Protein AF-A0A7S3IQT5-F1 (afdb_monomer_lite)

InterPro domains:
  IPR001129 Membrane-associated, eicosanoid/glutathione metabolism (MAPEG) protein [PF01124] (23-121)
  IPR023352 Membrane associated eicosanoid/glutathione metabolism-like domain superfamily [G3DSA:1.20.120.550] (7-143)
  IPR023352 Membrane associated eicosanoid/glutathione metabolism-like domain superfamily [SSF161084] (20-123)

Secondary structure (DSSP, 8-state):
-HHHHHHHHHHHTTSSPPPTTSTT--SSSTTGGGS-HHHHHHHHHHHHHHHHHHHHHHHHHHHHHHHHHH-HHHHHHHHHHHHHHHHHHHHHHHHH-GGGHHHHHHHHHHHHHHHHHHHHHHHHHHHHTT--GGGGGT------

Radius of gyration: 23.69 Å; chains: 1; bounding box: 65×35×63 Å

Structure (mmCIF, N/CA/C/O backbone):
data_AF-A0A7S3IQT5-F1
#
_entry.id   AF-A0A7S3IQT5-F1
#
loop_
_atom_site.group_PDB
_atom_site.id
_atom_site.type_symbol
_atom_site.label_atom_id
_atom_site.label_alt_id
_atom_site.label_comp_id
_atom_site.label_asym_id
_atom_site.label_entity_id
_atom_site.label_seq_id
_atom_site.pdbx_PDB_ins_code
_atom_site.Cartn_x
_atom_site.Cartn_y
_atom_site.Cartn_z
_atom_site.occupancy
_atom_site.B_iso_or_equiv
_atom_site.auth_seq_id
_atom_site.auth_comp_id
_atom_site.auth_asym_id
_atom_site.auth_atom_id
_atom_site.pdbx_PDB_model_num
ATOM 1 N N . MET A 1 1 ? 11.272 -6.352 -29.893 1.00 56.75 1 MET A N 1
ATOM 2 C CA . MET A 1 1 ? 10.565 -7.621 -29.594 1.00 56.75 1 MET A CA 1
ATOM 3 C C . MET A 1 1 ? 10.824 -8.676 -30.663 1.00 56.75 1 MET A C 1
ATOM 5 O O . MET A 1 1 ? 10.939 -9.833 -30.291 1.00 56.75 1 MET A O 1
ATOM 9 N N . GLU A 1 2 ? 10.988 -8.307 -31.940 1.00 64.50 2 GLU A N 1
ATOM 10 C CA . GLU A 1 2 ? 11.302 -9.256 -33.029 1.00 64.50 2 GLU A CA 1
ATOM 11 C C . GLU A 1 2 ? 12.550 -10.115 -32.768 1.00 64.50 2 GLU A C 1
ATOM 13 O O . GLU A 1 2 ? 12.503 -11.324 -32.973 1.00 64.50 2 GLU A O 1
ATOM 18 N N . GLN A 1 3 ? 13.618 -9.534 -32.202 1.00 68.44 3 GLN A N 1
ATOM 19 C CA . GLN A 1 3 ? 14.836 -10.281 -31.839 1.00 68.44 3 GLN A CA 1
ATOM 20 C C . GLN A 1 3 ? 14.558 -11.490 -30.925 1.00 68.44 3 GLN A C 1
ATOM 22 O O . GLN A 1 3 ? 15.144 -12.551 -31.101 1.00 68.44 3 GLN A O 1
ATOM 27 N N . PHE A 1 4 ? 13.614 -11.353 -29.986 1.00 73.44 4 PHE A N 1
ATOM 28 C CA . PHE A 1 4 ? 13.258 -12.427 -29.062 1.00 73.44 4 PHE A CA 1
ATOM 29 C C . PHE A 1 4 ? 12.324 -13.451 -29.703 1.00 73.44 4 PHE A C 1
ATOM 31 O O . PHE A 1 4 ? 12.343 -14.615 -29.325 1.00 73.44 4 PHE A O 1
ATOM 38 N N . GLN A 1 5 ? 11.515 -13.038 -30.681 1.00 74.25 5 GLN A N 1
ATOM 39 C CA . GLN A 1 5 ? 10.629 -13.944 -31.411 1.00 74.25 5 GLN A CA 1
ATOM 40 C C . GLN A 1 5 ? 11.410 -14.943 -32.255 1.00 74.25 5 GLN A C 1
ATOM 42 O O . GLN A 1 5 ? 11.053 -16.120 -32.277 1.00 74.25 5 GLN A O 1
ATOM 47 N N . ALA A 1 6 ? 12.493 -14.494 -32.890 1.00 77.44 6 ALA A N 1
ATOM 48 C CA . ALA A 1 6 ? 13.374 -15.368 -33.653 1.00 77.44 6 ALA A CA 1
ATOM 49 C C . ALA A 1 6 ? 14.065 -16.405 -32.752 1.00 77.44 6 ALA A C 1
ATOM 51 O O . ALA A 1 6 ? 14.000 -17.600 -33.030 1.00 77.44 6 ALA A O 1
ATOM 52 N N . GLU A 1 7 ? 14.664 -15.967 -31.643 1.00 79.62 7 GLU A N 1
ATOM 53 C CA . GLU A 1 7 ? 15.382 -16.848 -30.715 1.00 79.62 7 GLU A CA 1
ATOM 54 C C . GLU A 1 7 ? 14.452 -17.827 -29.984 1.00 79.62 7 GLU A C 1
ATOM 56 O O . GLU A 1 7 ? 14.733 -19.023 -29.887 1.00 79.62 7 GLU A O 1
ATOM 61 N N . HIS A 1 8 ? 13.295 -17.351 -29.524 1.00 78.94 8 HIS A N 1
ATOM 62 C CA . HIS A 1 8 ? 12.296 -18.193 -28.869 1.00 78.94 8 HIS A CA 1
ATOM 63 C C . HIS A 1 8 ? 11.759 -19.270 -29.816 1.00 78.94 8 HIS A C 1
ATOM 65 O O . HIS A 1 8 ? 11.662 -20.434 -29.428 1.00 78.94 8 HIS A O 1
ATOM 71 N N . LYS A 1 9 ? 11.471 -18.905 -31.075 1.00 79.88 9 LYS A N 1
ATOM 72 C CA . LYS A 1 9 ? 11.043 -19.858 -32.107 1.00 79.88 9 LYS A CA 1
ATOM 73 C C . LYS A 1 9 ? 12.151 -20.855 -32.450 1.00 79.88 9 LYS A C 1
ATOM 75 O O . LYS A 1 9 ? 11.857 -22.028 -32.646 1.00 79.88 9 LYS A O 1
ATOM 80 N N . ALA A 1 10 ? 13.410 -20.421 -32.482 1.00 82.69 10 ALA A N 1
ATOM 81 C CA . ALA A 1 10 ? 14.543 -21.310 -32.728 1.00 82.69 10 ALA A CA 1
ATOM 82 C C . ALA A 1 10 ? 14.763 -22.323 -31.589 1.00 82.69 10 ALA A C 1
ATOM 84 O O . ALA A 1 10 ? 15.099 -23.473 -31.853 1.00 82.69 10 ALA A O 1
ATOM 85 N N . THR A 1 11 ? 14.549 -21.917 -30.334 1.00 82.44 11 THR A N 1
ATOM 86 C CA . THR A 1 11 ? 14.890 -22.741 -29.160 1.00 82.44 11 THR A CA 1
ATOM 87 C C . THR A 1 11 ? 13.743 -23.648 -28.712 1.00 82.44 11 THR A C 1
ATOM 89 O O . THR A 1 11 ? 13.969 -24.780 -28.291 1.00 82.44 11 THR A O 1
ATOM 92 N N . ILE A 1 12 ? 12.501 -23.160 -28.775 1.00 80.06 12 ILE A N 1
ATOM 93 C CA . ILE A 1 12 ? 11.323 -23.844 -28.212 1.00 80.06 12 ILE A CA 1
ATOM 94 C C . ILE A 1 12 ? 10.287 -24.197 -29.302 1.00 80.06 12 ILE A C 1
ATOM 96 O O . ILE A 1 12 ? 9.304 -24.897 -29.034 1.00 80.06 12 ILE A O 1
ATOM 100 N N . GLY A 1 13 ? 10.494 -23.757 -30.547 1.00 78.44 13 GLY A N 1
ATOM 101 C CA . GLY A 1 13 ? 9.534 -23.957 -31.632 1.00 78.44 13 GLY A CA 1
ATOM 102 C C . GLY A 1 13 ? 8.175 -23.338 -31.300 1.00 78.44 13 GLY A C 1
ATOM 103 O O . GLY A 1 13 ? 8.095 -22.260 -30.710 1.00 78.44 13 GLY A O 1
ATOM 104 N N . ASP A 1 14 ? 7.100 -24.056 -31.625 1.00 79.12 14 ASP A N 1
ATOM 105 C CA . ASP A 1 14 ? 5.720 -23.615 -31.377 1.00 79.12 14 ASP A CA 1
ATOM 106 C C . ASP A 1 14 ? 5.144 -24.119 -30.038 1.00 79.12 14 ASP A C 1
ATOM 108 O O . ASP A 1 14 ? 3.959 -23.933 -29.756 1.00 79.12 14 ASP A O 1
ATOM 112 N N . LYS A 1 15 ? 5.966 -24.748 -29.183 1.00 78.19 15 LYS A N 1
ATOM 113 C CA . LYS A 1 15 ? 5.510 -25.357 -27.920 1.00 78.19 15 LYS A CA 1
ATOM 114 C C . LYS A 1 15 ? 4.942 -24.332 -26.933 1.00 78.19 15 LYS A C 1
ATOM 116 O O . LYS A 1 15 ? 3.977 -24.625 -26.233 1.00 78.19 15 LYS A O 1
ATOM 121 N N . TYR A 1 16 ? 5.530 -23.137 -26.876 1.00 72.88 16 TYR A N 1
ATOM 122 C CA . TYR A 1 16 ? 5.066 -22.031 -26.037 1.00 72.88 16 TYR A CA 1
ATOM 123 C C . TYR A 1 16 ? 5.059 -20.738 -26.845 1.00 72.88 16 TYR A C 1
ATOM 125 O O . TYR A 1 16 ? 6.047 -20.412 -27.494 1.00 72.88 16 TYR A O 1
ATOM 133 N N . LYS A 1 17 ? 3.975 -19.963 -26.775 1.00 74.81 17 LYS A N 1
ATOM 134 C CA . LYS A 1 17 ? 3.932 -18.615 -27.360 1.00 74.81 17 LYS A CA 1
ATOM 135 C C . LYS A 1 17 ? 4.614 -17.628 -26.414 1.00 74.81 17 LYS A C 1
ATOM 137 O O . LYS A 1 17 ? 4.440 -17.730 -25.201 1.00 74.81 17 LYS A O 1
ATOM 142 N N . ILE A 1 18 ? 5.351 -16.657 -26.954 1.00 72.25 18 ILE A N 1
ATOM 143 C CA . ILE A 1 18 ? 5.938 -15.586 -26.137 1.00 72.25 18 ILE A CA 1
ATOM 144 C C . ILE A 1 18 ? 4.818 -14.796 -25.463 1.00 72.25 18 ILE A C 1
ATOM 146 O O . ILE A 1 18 ? 3.916 -14.284 -26.132 1.00 72.25 18 ILE A O 1
ATOM 150 N N . GLY A 1 19 ? 4.896 -14.673 -24.139 1.00 71.19 19 GLY A N 1
ATOM 151 C CA . GLY A 1 19 ? 3.983 -13.840 -23.371 1.00 71.19 19 GLY A CA 1
ATOM 152 C C . GLY A 1 19 ? 4.131 -12.363 -23.742 1.00 71.19 19 GLY A C 1
ATOM 153 O O . GLY A 1 19 ? 5.237 -11.849 -23.931 1.00 71.19 19 GLY A O 1
ATOM 154 N N . LYS A 1 20 ? 3.006 -11.649 -23.842 1.00 72.06 20 LYS A N 1
ATOM 155 C CA . LYS A 1 20 ? 2.994 -10.214 -24.160 1.00 72.06 20 LYS A CA 1
ATOM 156 C C . LYS A 1 20 ? 3.851 -9.445 -23.147 1.00 72.06 20 LYS A C 1
ATOM 158 O O . LYS A 1 20 ? 3.581 -9.507 -21.960 1.00 72.06 20 LYS A O 1
ATOM 163 N N . GLY A 1 21 ? 4.859 -8.707 -23.607 1.00 69.31 21 GLY A N 1
ATOM 164 C CA . GLY A 1 21 ? 5.737 -7.931 -22.719 1.00 69.31 21 GLY A CA 1
ATOM 165 C C . GLY A 1 21 ? 6.898 -8.711 -22.089 1.00 69.31 21 GLY A C 1
ATOM 166 O O . GLY A 1 21 ? 7.558 -8.161 -21.219 1.00 69.31 21 GLY A O 1
ATOM 167 N N . GLY A 1 22 ? 7.180 -9.942 -22.536 1.00 73.88 22 GLY A N 1
ATOM 168 C CA . GLY A 1 22 ? 8.347 -10.708 -22.073 1.00 73.88 22 GLY A CA 1
ATOM 169 C C . GLY A 1 22 ? 8.090 -11.574 -20.837 1.00 73.88 22 GLY A C 1
ATOM 170 O O . GLY A 1 22 ? 9.039 -12.033 -20.208 1.00 73.88 22 GLY A O 1
ATOM 171 N N . TYR A 1 23 ? 6.822 -11.832 -20.487 1.00 72.62 23 TYR A N 1
ATOM 172 C CA . TYR A 1 23 ? 6.493 -12.834 -19.467 1.00 72.62 23 TYR A CA 1
ATOM 173 C C . TYR A 1 23 ? 7.136 -14.189 -19.811 1.00 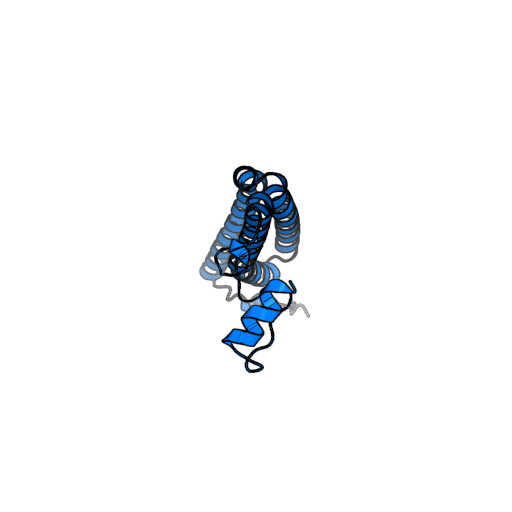72.62 23 TYR A C 1
ATOM 175 O O . TYR A 1 23 ? 7.113 -14.583 -20.984 1.00 72.62 23 TYR A O 1
ATOM 183 N N . PRO A 1 24 ? 7.667 -14.924 -18.815 1.00 76.06 24 PRO A N 1
ATOM 184 C CA . PRO A 1 24 ? 7.477 -14.756 -17.365 1.00 76.06 24 PRO A CA 1
ATOM 185 C C . PRO A 1 24 ? 8.510 -13.862 -16.638 1.00 76.06 24 PRO A C 1
ATOM 187 O O . PRO A 1 24 ? 8.621 -13.953 -15.419 1.00 76.06 24 PRO A O 1
ATOM 190 N N . ASP A 1 25 ? 9.275 -13.019 -17.338 1.00 82.06 25 ASP A N 1
ATOM 191 C CA . ASP A 1 25 ? 10.336 -12.211 -16.717 1.00 82.06 25 ASP A CA 1
ATOM 192 C C . ASP A 1 25 ? 9.806 -11.183 -15.697 1.00 82.06 25 ASP A C 1
ATOM 194 O O . ASP A 1 25 ? 8.884 -10.412 -15.975 1.00 82.06 25 ASP A O 1
ATOM 198 N N . ASN A 1 26 ? 10.423 -11.166 -14.515 1.00 82.88 26 ASN A N 1
ATOM 199 C CA . ASN A 1 26 ? 10.153 -10.256 -13.407 1.00 82.88 26 ASN A CA 1
ATOM 200 C C . ASN A 1 26 ? 11.367 -9.366 -13.068 1.00 82.88 26 ASN A C 1
ATOM 202 O O . ASN A 1 26 ? 11.701 -9.150 -11.908 1.00 82.88 26 ASN A O 1
ATOM 206 N N . GLY A 1 27 ? 12.061 -8.860 -14.088 1.00 81.50 27 GLY A N 1
ATOM 207 C CA . GLY A 1 27 ? 13.054 -7.792 -13.926 1.00 81.50 27 GLY A CA 1
ATOM 208 C C . GLY A 1 27 ? 14.468 -8.286 -13.649 1.00 81.50 27 GLY A C 1
ATOM 209 O O . GLY A 1 27 ? 15.386 -7.479 -13.535 1.00 81.50 27 GLY A O 1
ATOM 210 N N . SER A 1 28 ? 14.667 -9.599 -13.606 1.00 82.75 28 SER A N 1
ATOM 211 C CA . SER A 1 28 ? 15.981 -10.238 -13.456 1.00 82.75 28 SER A CA 1
ATOM 212 C C . SER A 1 28 ? 16.221 -11.368 -14.462 1.00 82.75 28 SER A C 1
ATOM 214 O O . SER A 1 28 ? 17.266 -12.016 -14.427 1.00 82.75 28 SER A O 1
ATOM 216 N N . GLY A 1 29 ? 15.273 -11.611 -15.369 1.00 84.62 29 GLY A N 1
ATOM 217 C CA . GLY A 1 29 ? 15.348 -12.691 -16.339 1.00 84.62 29 GLY A CA 1
ATOM 218 C C . GLY A 1 29 ? 16.030 -12.310 -17.652 1.00 84.62 29 GLY A C 1
ATOM 219 O O . GLY A 1 29 ? 16.661 -11.261 -17.813 1.00 84.62 29 GLY A O 1
ATOM 220 N N . TYR A 1 30 ? 15.886 -13.217 -18.617 1.00 82.50 30 TYR A N 1
ATOM 221 C CA . TYR A 1 30 ? 16.514 -13.139 -19.934 1.00 82.50 30 TYR A CA 1
ATOM 222 C C . TYR A 1 30 ? 16.108 -11.894 -20.739 1.00 82.50 30 TYR A C 1
ATOM 224 O O . TYR A 1 30 ? 16.924 -11.301 -21.446 1.00 82.50 30 TYR A O 1
ATOM 232 N N . TYR A 1 31 ? 14.854 -11.457 -20.613 1.00 81.19 31 TYR A N 1
ATOM 233 C CA . TYR A 1 31 ? 14.342 -10.291 -21.326 1.00 81.19 31 TYR A CA 1
ATOM 234 C C . TYR A 1 31 ? 14.821 -8.987 -20.676 1.00 81.19 31 TYR A C 1
ATOM 236 O O . TYR A 1 31 ? 15.165 -8.035 -21.384 1.00 81.19 31 TYR A O 1
ATOM 244 N N . ALA A 1 32 ? 14.909 -8.955 -19.344 1.00 85.31 32 ALA A N 1
ATOM 245 C CA . ALA A 1 32 ? 15.362 -7.800 -18.576 1.00 85.31 32 ALA A CA 1
ATOM 246 C C . ALA A 1 32 ? 16.837 -7.445 -18.839 1.00 85.31 32 ALA A C 1
ATOM 248 O O . ALA A 1 32 ? 17.193 -6.270 -18.779 1.00 85.31 32 ALA A O 1
ATOM 249 N N . GLN A 1 33 ? 17.676 -8.414 -19.227 1.00 84.88 33 GLN A N 1
ATOM 250 C CA . GLN A 1 33 ? 19.087 -8.183 -19.585 1.00 84.88 33 GLN A CA 1
ATOM 251 C C . GLN A 1 33 ? 19.282 -7.261 -20.796 1.00 84.88 33 GLN A C 1
ATOM 253 O O . GLN A 1 33 ? 20.351 -6.678 -20.967 1.00 84.88 33 GLN A O 1
ATOM 258 N N . LYS A 1 34 ? 18.274 -7.133 -21.665 1.00 85.00 34 LYS A N 1
ATOM 259 C CA . LYS A 1 34 ? 18.338 -6.254 -22.843 1.00 85.00 34 LYS A CA 1
ATOM 260 C C . LYS A 1 34 ? 17.787 -4.851 -22.566 1.00 85.00 34 LYS A C 1
ATOM 262 O O . LYS A 1 34 ? 17.786 -4.015 -23.471 1.00 85.00 34 LYS A O 1
ATOM 267 N N . LEU A 1 35 ? 17.285 -4.583 -21.357 1.00 84.88 35 LEU A N 1
ATOM 268 C CA . LEU A 1 35 ? 16.842 -3.249 -20.962 1.00 84.88 35 LEU A CA 1
ATOM 269 C C . LEU A 1 35 ? 18.051 -2.352 -20.686 1.00 84.88 35 LEU A C 1
ATOM 271 O O . LEU A 1 35 ? 19.062 -2.781 -20.139 1.00 84.88 35 LEU A O 1
ATOM 275 N N . THR A 1 36 ? 17.928 -1.068 -21.025 1.00 90.88 36 THR A N 1
ATOM 276 C CA . THR A 1 36 ? 18.868 -0.065 -20.518 1.00 90.88 36 THR A CA 1
ATOM 277 C C . THR A 1 36 ? 18.705 0.059 -19.007 1.00 90.88 36 THR A C 1
ATOM 279 O O . THR A 1 36 ? 17.603 -0.131 -18.492 1.00 90.88 36 THR A O 1
ATOM 282 N N . TYR A 1 37 ? 19.771 0.439 -18.298 1.00 88.94 37 TYR A N 1
ATOM 283 C CA . TYR A 1 37 ? 19.742 0.558 -16.836 1.00 88.94 37 TYR A CA 1
ATOM 284 C C . TYR A 1 37 ? 18.566 1.405 -16.322 1.00 88.94 37 TYR A C 1
ATOM 286 O O . TYR A 1 37 ? 17.865 0.987 -15.408 1.00 88.94 37 TYR A O 1
ATOM 294 N N . ALA A 1 38 ? 18.287 2.547 -16.962 1.00 89.12 38 ALA A N 1
ATOM 295 C CA . ALA A 1 38 ? 17.157 3.403 -16.596 1.00 89.12 38 ALA A CA 1
ATOM 296 C C . ALA A 1 38 ? 15.804 2.676 -16.710 1.00 89.12 38 ALA A C 1
ATOM 298 O O . ALA A 1 38 ? 15.018 2.672 -15.769 1.00 89.12 38 ALA A O 1
ATOM 299 N N . LYS A 1 39 ? 15.558 1.983 -17.830 1.00 88.75 39 LYS A N 1
ATOM 300 C CA . LYS A 1 39 ? 14.311 1.228 -18.039 1.00 88.75 39 LYS A CA 1
ATOM 301 C C . LYS A 1 39 ? 14.204 0.020 -17.113 1.00 88.75 39 LYS A C 1
ATOM 303 O O . LYS A 1 39 ? 13.109 -0.326 -16.683 1.00 88.75 39 LYS A O 1
ATOM 308 N N . TRP A 1 40 ? 15.332 -0.626 -16.828 1.00 89.25 40 TRP A N 1
ATOM 309 C CA . TRP A 1 40 ? 15.414 -1.726 -15.878 1.00 89.25 40 TRP A CA 1
ATOM 310 C C . TRP A 1 40 ? 15.071 -1.256 -14.461 1.00 89.25 40 TRP A C 1
ATOM 312 O O . TRP A 1 40 ? 14.261 -1.889 -13.787 1.00 89.25 40 TRP A O 1
ATOM 322 N N . LEU A 1 41 ? 15.627 -0.123 -14.026 1.00 89.31 41 LEU A N 1
ATOM 323 C CA . LEU A 1 41 ? 15.350 0.456 -12.714 1.00 89.31 41 LEU A CA 1
ATOM 324 C C . LEU A 1 41 ? 13.874 0.851 -12.580 1.00 89.31 41 LEU A C 1
ATOM 326 O O . LEU A 1 41 ? 13.232 0.480 -11.599 1.00 89.31 41 LEU A O 1
ATOM 330 N N . ASP A 1 42 ? 13.315 1.526 -13.586 1.00 89.50 42 ASP A N 1
ATOM 331 C CA . ASP A 1 42 ? 11.897 1.897 -13.607 1.00 89.50 42 ASP A CA 1
ATOM 332 C C . ASP A 1 42 ? 10.996 0.660 -13.526 1.00 89.50 42 ASP A C 1
ATOM 334 O O . ASP A 1 42 ? 10.079 0.606 -12.705 1.00 89.50 42 ASP A O 1
ATOM 338 N N . PHE A 1 43 ? 11.280 -0.366 -14.334 1.00 89.12 43 PHE A N 1
ATOM 339 C CA . PHE A 1 43 ? 10.526 -1.617 -14.325 1.00 89.12 43 PHE A CA 1
ATOM 340 C C . PHE A 1 43 ? 10.548 -2.293 -12.945 1.00 89.12 43 PHE A C 1
ATOM 342 O O . PHE A 1 43 ? 9.497 -2.674 -12.424 1.00 89.12 43 PHE A O 1
ATOM 349 N N . ASN A 1 44 ? 11.725 -2.400 -12.325 1.00 89.56 44 ASN A N 1
ATOM 350 C CA . ASN A 1 44 ? 11.862 -3.009 -11.003 1.00 89.56 44 ASN A CA 1
ATOM 351 C C . ASN A 1 44 ? 11.170 -2.190 -9.911 1.00 89.56 44 ASN A C 1
ATOM 353 O O . ASN A 1 44 ? 10.554 -2.766 -9.014 1.00 89.56 44 ASN A O 1
ATOM 357 N N . ASN A 1 45 ? 11.192 -0.858 -10.004 1.00 89.81 45 ASN A N 1
ATOM 358 C CA . ASN A 1 45 ? 10.467 -0.002 -9.070 1.00 89.81 45 ASN A CA 1
ATOM 359 C C . ASN A 1 45 ? 8.954 -0.246 -9.145 1.00 89.81 45 ASN A C 1
ATOM 361 O O . ASN A 1 45 ? 8.307 -0.440 -8.114 1.00 89.81 45 ASN A O 1
ATOM 365 N N . TRP A 1 46 ? 8.394 -0.319 -10.355 1.00 89.31 46 TRP A N 1
ATOM 366 C CA . TRP A 1 46 ? 6.985 -0.665 -10.560 1.00 89.31 46 TRP A CA 1
ATOM 367 C C . TRP A 1 46 ? 6.638 -2.045 -10.008 1.00 89.31 46 TRP A C 1
ATOM 369 O O . TRP A 1 46 ? 5.647 -2.194 -9.285 1.00 89.31 46 TRP A O 1
ATOM 379 N N . GLN A 1 47 ? 7.467 -3.049 -10.298 1.00 89.94 47 GLN A N 1
ATOM 380 C CA . GLN A 1 47 ? 7.261 -4.388 -9.760 1.00 89.94 47 GLN A CA 1
ATOM 381 C C . GLN A 1 47 ? 7.317 -4.406 -8.233 1.00 89.94 47 GLN A C 1
ATOM 383 O O . GLN A 1 47 ? 6.482 -5.048 -7.598 1.00 89.94 47 GLN A O 1
ATOM 388 N N . ARG A 1 48 ? 8.240 -3.662 -7.615 1.00 89.56 48 ARG A N 1
ATOM 389 C CA . ARG A 1 48 ? 8.362 -3.635 -6.157 1.00 89.56 48 ARG A CA 1
ATOM 390 C C . ARG A 1 48 ? 7.134 -3.030 -5.482 1.00 89.56 48 ARG A C 1
ATOM 392 O O . ARG A 1 48 ? 6.702 -3.548 -4.447 1.00 89.56 48 ARG A O 1
ATOM 399 N N . VAL A 1 49 ? 6.557 -1.980 -6.069 1.00 91.31 49 VAL A N 1
ATOM 400 C CA . VAL A 1 49 ? 5.297 -1.384 -5.600 1.00 91.31 49 VAL A CA 1
ATOM 401 C C . VAL A 1 49 ? 4.145 -2.377 -5.720 1.00 91.31 49 VAL A C 1
ATOM 403 O O . VAL A 1 49 ? 3.375 -2.534 -4.771 1.00 91.31 49 VAL A O 1
ATOM 406 N N . GLN A 1 50 ? 4.042 -3.073 -6.853 1.00 91.38 50 GLN A N 1
ATOM 407 C CA . GLN A 1 50 ? 2.983 -4.051 -7.088 1.00 91.38 50 GLN A CA 1
ATOM 408 C C . GLN A 1 50 ? 3.088 -5.244 -6.129 1.00 91.38 50 GLN A C 1
ATOM 410 O O . GLN A 1 50 ? 2.090 -5.593 -5.501 1.00 91.38 50 GLN A O 1
ATOM 415 N N . MET A 1 51 ? 4.284 -5.805 -5.927 1.00 91.81 51 MET A N 1
ATOM 416 C CA . MET A 1 51 ? 4.498 -6.876 -4.946 1.00 91.81 51 MET A CA 1
ATOM 417 C C . MET A 1 51 ? 4.150 -6.418 -3.531 1.00 91.81 51 MET A C 1
ATOM 419 O O . MET A 1 51 ? 3.402 -7.099 -2.835 1.00 91.81 51 MET A O 1
ATOM 423 N N . ASN A 1 52 ? 4.595 -5.221 -3.124 1.00 91.19 52 ASN A N 1
ATOM 424 C CA . ASN A 1 52 ? 4.225 -4.679 -1.818 1.00 91.19 52 ASN A CA 1
ATOM 425 C C . ASN A 1 52 ? 2.703 -4.540 -1.667 1.00 91.19 52 ASN A C 1
ATOM 427 O O . ASN A 1 52 ? 2.164 -4.768 -0.584 1.00 91.19 52 ASN A O 1
ATOM 431 N N . HIS A 1 53 ? 2.001 -4.164 -2.738 1.00 91.50 53 HIS A N 1
ATOM 432 C CA . HIS A 1 53 ? 0.548 -4.094 -2.732 1.00 91.50 53 HIS A CA 1
ATOM 433 C C . HIS A 1 53 ? -0.092 -5.468 -2.544 1.00 91.50 53 HIS A C 1
ATOM 435 O O . HIS A 1 53 ? -0.910 -5.627 -1.643 1.00 91.50 53 HIS A O 1
ATOM 441 N N . VAL A 1 54 ? 0.327 -6.465 -3.322 1.00 94.00 54 VAL A N 1
ATOM 442 C CA . VAL A 1 54 ? -0.197 -7.836 -3.239 1.00 94.00 54 VAL A CA 1
ATOM 443 C C . VAL A 1 54 ? 0.066 -8.472 -1.872 1.00 94.00 54 VAL A C 1
ATOM 445 O O . VAL A 1 54 ? -0.820 -9.122 -1.334 1.00 94.00 54 VAL A O 1
ATOM 448 N N . GLU A 1 55 ? 1.231 -8.240 -1.265 1.00 91.56 55 GLU A N 1
ATOM 449 C CA . GLU A 1 55 ? 1.564 -8.751 0.075 1.00 91.56 55 GLU A CA 1
ATOM 450 C C . GLU A 1 55 ? 0.669 -8.167 1.177 1.00 91.56 55 GLU A C 1
ATOM 452 O O . GLU A 1 55 ? 0.386 -8.813 2.183 1.00 91.56 55 GLU A O 1
ATOM 457 N N . THR A 1 56 ? 0.235 -6.917 1.016 1.00 90.12 56 THR A N 1
ATOM 458 C CA . THR A 1 56 ? -0.469 -6.179 2.074 1.00 90.12 56 THR A CA 1
ATOM 459 C C . THR A 1 56 ? -1.979 -6.129 1.877 1.00 90.12 56 THR A C 1
ATOM 461 O O . THR A 1 56 ? -2.701 -5.951 2.858 1.00 90.12 56 THR A O 1
ATOM 464 N N . LEU A 1 57 ? -2.468 -6.316 0.649 1.00 91.81 57 LEU A N 1
ATOM 465 C CA . LEU A 1 57 ? -3.890 -6.288 0.316 1.00 91.81 57 LEU A CA 1
ATOM 466 C C . LEU A 1 57 ? -4.713 -7.326 1.104 1.00 91.81 57 LEU A C 1
ATOM 468 O O . LEU A 1 57 ? -5.728 -6.919 1.667 1.00 91.81 57 LEU A O 1
ATOM 472 N N . PRO A 1 58 ? -4.301 -8.606 1.242 1.00 92.75 58 PRO A N 1
ATOM 473 C CA . PRO A 1 58 ? -5.072 -9.587 2.005 1.00 92.75 58 PRO A CA 1
ATOM 474 C C . PRO A 1 58 ? -5.194 -9.197 3.477 1.00 92.75 58 PRO A C 1
ATOM 476 O O . PRO A 1 58 ? -6.273 -9.262 4.054 1.00 92.75 58 PRO A O 1
ATOM 479 N N . LEU A 1 59 ? -4.097 -8.725 4.077 1.00 89.69 59 LEU A N 1
ATOM 480 C CA . LEU A 1 59 ? -4.071 -8.346 5.486 1.00 89.69 59 LEU A CA 1
ATOM 481 C C . LEU A 1 59 ? -4.965 -7.130 5.758 1.00 89.69 59 LEU A C 1
ATOM 483 O O . LEU A 1 59 ? -5.767 -7.152 6.688 1.00 89.69 59 LEU A O 1
ATOM 487 N N . VAL A 1 60 ? -4.859 -6.078 4.940 1.00 90.56 60 VAL A N 1
ATOM 488 C CA . VAL A 1 60 ? -5.705 -4.882 5.086 1.00 90.56 60 VAL A CA 1
ATOM 489 C C . VAL A 1 60 ? -7.166 -5.213 4.775 1.00 90.56 60 VAL A C 1
ATOM 491 O O . VAL A 1 60 ? -8.049 -4.779 5.507 1.00 90.56 60 VAL A O 1
ATOM 494 N N . GLY A 1 61 ? -7.422 -6.018 3.741 1.00 91.69 61 GLY A N 1
ATOM 495 C CA . GLY A 1 61 ? -8.764 -6.456 3.359 1.00 91.69 61 GLY A CA 1
ATOM 496 C C . GLY A 1 61 ? -9.473 -7.209 4.481 1.00 91.69 61 GLY A C 1
ATOM 497 O O . GLY A 1 61 ? -10.589 -6.849 4.838 1.00 91.69 61 GLY A O 1
ATOM 498 N N . MET A 1 62 ? -8.807 -8.186 5.100 1.00 91.81 62 MET A N 1
ATOM 499 C CA . MET A 1 62 ? -9.385 -8.955 6.208 1.00 91.81 62 MET A CA 1
ATOM 500 C C . MET A 1 62 ? -9.697 -8.079 7.426 1.00 91.81 62 MET A C 1
ATOM 502 O O . MET A 1 62 ? -10.789 -8.176 7.984 1.00 91.81 62 MET A O 1
ATOM 506 N N . ILE A 1 63 ? -8.777 -7.188 7.812 1.00 89.88 63 ILE A N 1
ATOM 507 C CA . ILE A 1 63 ? -8.992 -6.277 8.948 1.00 89.88 63 ILE A CA 1
ATOM 508 C C . ILE A 1 63 ? -10.162 -5.330 8.667 1.00 89.88 63 ILE A C 1
ATOM 510 O O . ILE A 1 63 ? -11.006 -5.143 9.538 1.00 89.88 63 ILE A O 1
ATOM 514 N N . MET A 1 64 ? -10.245 -4.756 7.461 1.00 91.12 64 MET A N 1
ATOM 515 C CA . MET A 1 64 ? -11.349 -3.864 7.092 1.00 91.12 64 MET A CA 1
ATOM 516 C C . MET A 1 64 ? -12.691 -4.594 7.041 1.00 91.12 64 MET A C 1
ATOM 518 O O . MET A 1 64 ? -13.690 -4.026 7.458 1.00 91.12 64 MET A O 1
ATOM 522 N N . LEU A 1 65 ? -12.740 -5.844 6.570 1.00 91.19 65 LEU A N 1
ATOM 523 C CA . LEU A 1 65 ? -13.981 -6.621 6.569 1.00 91.19 65 LEU A CA 1
ATOM 524 C C . LEU A 1 65 ? -14.475 -6.885 7.992 1.00 91.19 65 LEU A C 1
ATOM 526 O O . LEU A 1 65 ? -15.643 -6.651 8.280 1.00 91.19 65 LEU A O 1
ATOM 530 N N . ILE A 1 66 ? -13.587 -7.310 8.895 1.00 88.31 66 ILE A N 1
ATOM 531 C CA . ILE A 1 66 ? -13.952 -7.550 10.296 1.00 88.31 66 ILE A CA 1
ATOM 532 C C . ILE A 1 66 ? -14.357 -6.233 10.958 1.00 88.31 66 ILE A C 1
ATOM 534 O O . ILE A 1 66 ? -15.440 -6.140 11.525 1.00 88.31 66 ILE A O 1
ATOM 538 N N . MET A 1 67 ? -13.536 -5.187 10.855 1.00 87.50 67 MET A N 1
ATOM 539 C CA . MET A 1 67 ? -13.835 -3.908 11.501 1.00 87.50 67 MET A CA 1
ATOM 540 C C . MET A 1 67 ? -15.060 -3.212 10.916 1.00 87.50 67 MET A C 1
ATOM 542 O O . MET A 1 67 ? -15.787 -2.557 11.658 1.00 87.50 67 MET A O 1
ATOM 546 N N . GLY A 1 68 ? -15.339 -3.405 9.629 1.00 89.19 68 GLY A N 1
ATOM 547 C CA . GLY A 1 68 ? -16.529 -2.885 8.968 1.00 89.19 68 GLY A CA 1
ATOM 548 C C . GLY A 1 68 ? -17.827 -3.487 9.505 1.00 89.19 68 GLY A C 1
ATOM 549 O O . GLY A 1 68 ? -18.847 -2.805 9.484 1.00 89.19 68 GLY A O 1
ATOM 550 N N . LEU A 1 69 ? -17.786 -4.715 10.035 1.00 87.44 69 LEU A N 1
ATOM 551 C CA . LEU A 1 69 ? -18.940 -5.353 10.677 1.00 87.44 69 LEU A CA 1
ATOM 552 C C . LEU A 1 69 ? -19.248 -4.749 12.053 1.00 87.44 69 LEU A C 1
ATOM 554 O O . LEU A 1 69 ? -20.414 -4.614 12.406 1.00 87.44 69 LEU A O 1
ATOM 558 N N . TYR A 1 70 ? -18.220 -4.368 12.817 1.00 83.75 70 TYR A N 1
ATOM 559 C CA . TYR A 1 70 ? -18.399 -3.784 14.149 1.00 83.75 70 TYR A CA 1
ATOM 560 C C . TYR A 1 70 ? -18.597 -2.265 14.080 1.00 83.75 70 TYR A C 1
ATOM 562 O O . TYR A 1 70 ? -19.584 -1.745 14.593 1.00 83.75 70 TYR A O 1
ATOM 570 N N . TRP A 1 71 ? -17.671 -1.548 13.436 1.00 86.06 71 TRP A N 1
ATOM 571 C CA . TRP A 1 71 ? -17.594 -0.084 13.377 1.00 86.06 71 TRP A CA 1
ATOM 572 C C . TRP A 1 71 ? -17.458 0.409 11.919 1.00 86.06 71 TRP A C 1
ATOM 574 O O . TRP A 1 71 ? -16.365 0.800 11.481 1.00 86.06 71 TRP A O 1
ATOM 584 N N . PRO A 1 72 ? -18.560 0.433 11.143 1.00 89.31 72 PRO A N 1
ATOM 585 C CA . PRO A 1 72 ? -18.526 0.709 9.703 1.00 89.31 72 PRO A CA 1
ATOM 586 C C . PRO A 1 72 ? -18.020 2.116 9.351 1.00 89.31 72 PRO A C 1
ATOM 588 O O . PRO A 1 72 ? -17.211 2.267 8.438 1.00 89.31 72 PRO A O 1
ATOM 591 N N . VAL A 1 73 ? -18.438 3.149 10.093 1.00 89.12 73 VAL A N 1
ATOM 592 C CA . VAL A 1 73 ? -18.051 4.549 9.812 1.00 89.12 73 VAL A CA 1
ATOM 593 C C . VAL A 1 73 ? -16.552 4.769 10.025 1.00 89.12 73 VAL A C 1
ATOM 595 O O . VAL A 1 73 ? -15.882 5.380 9.195 1.00 89.12 73 VAL A O 1
ATOM 598 N N . LEU A 1 74 ? -16.002 4.228 11.114 1.00 87.81 74 LEU A N 1
ATOM 599 C CA . LEU A 1 74 ? -14.578 4.342 11.428 1.00 87.81 74 LEU A CA 1
ATOM 600 C C . LEU A 1 74 ? -13.721 3.588 10.402 1.00 87.81 74 LEU A C 1
ATOM 602 O O . LEU A 1 74 ? -12.710 4.108 9.927 1.00 87.81 74 LEU A O 1
ATOM 606 N N . THR A 1 75 ? -14.168 2.394 10.009 1.00 90.94 75 THR A N 1
ATOM 607 C CA . THR A 1 75 ? -13.522 1.594 8.963 1.00 90.94 75 THR A CA 1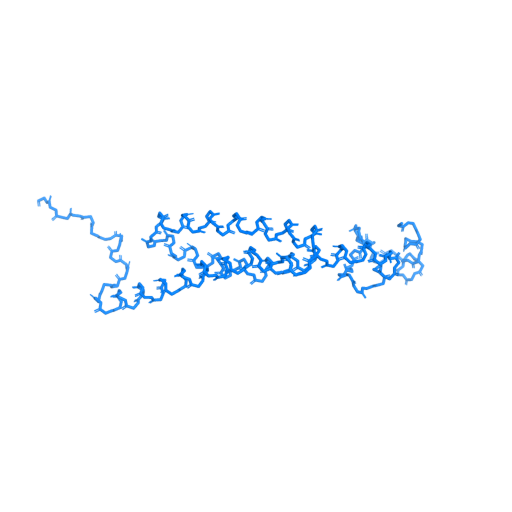
ATOM 608 C C . THR A 1 75 ? -13.510 2.322 7.620 1.00 90.94 75 THR A C 1
ATOM 610 O O . THR A 1 75 ? -12.485 2.322 6.942 1.00 90.94 75 THR A O 1
ATOM 613 N N . LEU A 1 76 ? -14.605 2.996 7.249 1.00 93.12 76 LEU A N 1
ATOM 614 C CA . LEU A 1 76 ? -14.678 3.792 6.023 1.00 93.12 76 LEU A CA 1
ATOM 615 C C . LEU A 1 76 ? -13.651 4.934 6.025 1.00 93.12 76 LEU A C 1
ATOM 617 O O . LEU A 1 76 ? -12.896 5.082 5.063 1.00 93.12 76 LEU A O 1
ATOM 621 N N . CYS A 1 77 ? -13.583 5.707 7.114 1.00 92.19 77 CYS A N 1
ATOM 622 C CA . CYS A 1 77 ? -12.623 6.803 7.251 1.00 92.19 77 CYS A CA 1
ATOM 623 C C . CYS A 1 77 ? -11.176 6.309 7.110 1.00 92.19 77 CYS A C 1
ATOM 625 O O . CYS A 1 77 ? -10.407 6.858 6.318 1.00 92.19 77 CYS A O 1
ATOM 627 N N . PHE A 1 78 ? -10.804 5.241 7.824 1.00 91.62 78 PHE A N 1
ATOM 628 C CA . PHE A 1 78 ? -9.458 4.674 7.717 1.00 91.62 78 PHE A CA 1
ATOM 629 C C . PHE A 1 78 ? -9.178 4.056 6.343 1.00 91.62 78 PHE A C 1
ATOM 631 O O . PHE A 1 78 ? -8.069 4.205 5.828 1.00 91.62 78 PHE A O 1
ATOM 638 N N . GLY A 1 79 ? -10.172 3.425 5.716 1.00 91.50 79 GLY A N 1
ATOM 639 C CA . GLY A 1 79 ? -10.060 2.875 4.367 1.00 91.50 79 GLY A CA 1
ATOM 640 C C . GLY A 1 79 ? -9.735 3.946 3.324 1.00 91.50 79 GLY A C 1
ATOM 641 O O . GLY A 1 79 ? -8.823 3.758 2.516 1.00 91.50 79 GLY A O 1
ATOM 642 N N . ILE A 1 80 ? -10.404 5.103 3.386 1.00 93.00 80 ILE A N 1
ATOM 643 C CA . ILE A 1 80 ? -10.128 6.249 2.502 1.00 93.00 80 ILE A CA 1
ATOM 644 C C . ILE A 1 80 ? -8.699 6.764 2.711 1.00 93.00 80 ILE A C 1
ATOM 646 O O . ILE A 1 80 ? -7.967 6.968 1.741 1.00 93.00 80 ILE A O 1
ATOM 650 N N . VAL A 1 81 ? -8.269 6.929 3.966 1.00 92.25 81 VAL A N 1
ATOM 651 C CA . VAL A 1 81 ? -6.907 7.388 4.287 1.00 92.25 81 VAL A CA 1
ATOM 652 C C . VAL A 1 81 ? -5.857 6.418 3.738 1.00 92.25 81 VAL A C 1
ATOM 654 O O . VAL A 1 81 ? -4.913 6.843 3.073 1.00 92.25 81 VAL A O 1
ATOM 657 N N . ILE A 1 82 ? -6.038 5.111 3.942 1.00 91.50 82 ILE A N 1
ATOM 658 C CA . ILE A 1 82 ? -5.123 4.082 3.426 1.00 91.50 82 ILE A CA 1
ATOM 659 C C . ILE A 1 82 ? -5.084 4.092 1.895 1.00 91.50 82 ILE A C 1
ATOM 661 O O . ILE A 1 82 ? -4.003 3.961 1.315 1.00 91.50 82 ILE A O 1
ATOM 665 N N . PHE A 1 83 ? -6.226 4.286 1.232 1.00 91.94 83 PHE A N 1
ATOM 666 C CA . PHE A 1 83 ? -6.296 4.382 -0.226 1.00 91.94 83 PHE A CA 1
ATOM 667 C C . PHE A 1 83 ? -5.501 5.583 -0.761 1.00 91.94 83 PHE A C 1
ATOM 669 O O . PHE A 1 83 ? -4.690 5.432 -1.678 1.00 91.94 83 PHE A O 1
ATOM 676 N N . ILE A 1 84 ? -5.653 6.757 -0.141 1.00 92.94 84 ILE A N 1
ATOM 677 C CA . ILE A 1 84 ? -4.903 7.970 -0.505 1.00 92.94 84 ILE A CA 1
ATOM 678 C C . ILE A 1 84 ? -3.403 7.772 -0.263 1.00 92.94 84 ILE A C 1
ATOM 680 O O . ILE A 1 84 ? -2.591 8.028 -1.157 1.00 92.94 84 ILE A O 1
ATOM 684 N N . CYS A 1 85 ? -3.014 7.255 0.908 1.00 91.75 85 CYS A N 1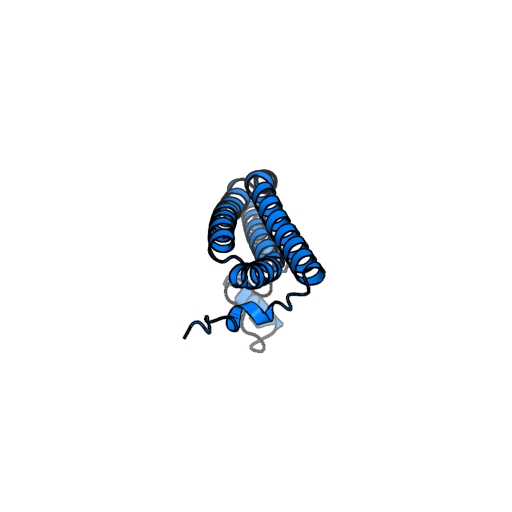
ATOM 685 C CA . CYS A 1 85 ? -1.613 6.953 1.196 1.00 91.75 85 CYS A CA 1
ATOM 686 C C . CYS A 1 85 ? -1.033 5.938 0.200 1.00 91.75 85 CYS A C 1
ATOM 688 O O . CYS A 1 85 ? 0.130 6.056 -0.179 1.00 91.75 85 CYS A O 1
ATOM 690 N N . ARG A 1 86 ? -1.826 4.972 -0.282 1.00 90.31 86 ARG A N 1
ATOM 691 C CA . ARG A 1 86 ? -1.383 4.006 -1.296 1.00 90.31 86 ARG A CA 1
ATOM 692 C C . ARG A 1 86 ? -1.130 4.657 -2.655 1.00 90.31 86 ARG A C 1
ATOM 694 O O . ARG A 1 86 ? -0.124 4.333 -3.296 1.00 90.31 86 ARG A O 1
ATOM 701 N N . ALA A 1 87 ? -2.017 5.543 -3.102 1.00 91.50 87 ALA A N 1
ATOM 702 C CA . ALA A 1 87 ? -1.825 6.281 -4.347 1.00 91.50 87 ALA A CA 1
ATOM 703 C C . ALA A 1 87 ? -0.548 7.139 -4.274 1.00 91.50 87 ALA A C 1
ATOM 705 O O . ALA A 1 87 ? 0.303 7.058 -5.163 1.00 91.50 87 ALA A O 1
ATOM 706 N N . GLY A 1 88 ? -0.357 7.854 -3.158 1.00 90.19 88 GLY A N 1
ATOM 707 C CA . GLY A 1 88 ? 0.856 8.632 -2.889 1.00 90.19 88 GLY A CA 1
ATOM 708 C C . GLY A 1 88 ? 2.123 7.774 -2.832 1.00 90.19 88 GLY A C 1
ATOM 709 O O . GLY A 1 88 ? 3.128 8.118 -3.451 1.00 90.19 88 GLY A O 1
ATOM 710 N N . TYR A 1 89 ? 2.070 6.616 -2.167 1.00 89.25 89 TYR A N 1
ATOM 711 C CA . TYR A 1 89 ? 3.177 5.657 -2.117 1.00 89.25 89 TYR A CA 1
ATOM 712 C C . TYR A 1 89 ? 3.592 5.203 -3.519 1.00 89.25 89 TYR A C 1
ATOM 714 O O . TYR A 1 89 ? 4.775 5.222 -3.839 1.00 89.25 89 TYR A O 1
ATOM 722 N N . THR A 1 90 ? 2.625 4.839 -4.366 1.00 89.06 90 THR A N 1
ATOM 723 C CA . THR A 1 90 ? 2.883 4.372 -5.738 1.00 89.06 90 THR A CA 1
ATOM 724 C C . THR A 1 90 ? 3.535 5.463 -6.578 1.00 89.06 90 THR A C 1
ATOM 726 O O . THR A 1 90 ? 4.571 5.230 -7.197 1.00 89.06 90 THR A O 1
ATOM 729 N N . PHE A 1 91 ? 2.965 6.670 -6.552 1.00 88.88 91 PHE A N 1
ATOM 730 C CA . PHE A 1 91 ? 3.478 7.800 -7.319 1.00 88.88 91 PHE A CA 1
ATOM 731 C C . PHE A 1 91 ? 4.903 8.178 -6.898 1.00 88.88 91 PHE A C 1
ATOM 733 O O . PHE A 1 91 ? 5.786 8.300 -7.746 1.00 88.88 91 PHE A O 1
ATOM 740 N N . MET A 1 92 ? 5.153 8.303 -5.593 1.00 87.19 92 MET A N 1
ATOM 741 C CA . MET A 1 92 ? 6.467 8.696 -5.078 1.00 87.19 92 MET A CA 1
ATOM 742 C C . MET A 1 92 ? 7.533 7.629 -5.315 1.00 87.19 92 MET A C 1
ATOM 744 O O . MET A 1 92 ? 8.662 7.968 -5.663 1.00 87.19 92 MET A O 1
ATOM 748 N N . TYR A 1 93 ? 7.182 6.350 -5.167 1.00 84.38 93 TYR A N 1
ATOM 749 C CA . TYR A 1 93 ? 8.120 5.249 -5.381 1.00 84.38 93 TYR A CA 1
ATOM 750 C C . TYR A 1 93 ? 8.579 5.180 -6.839 1.00 84.38 93 TYR A C 1
ATOM 752 O O . TYR A 1 93 ? 9.766 5.024 -7.114 1.00 84.38 93 TYR A O 1
ATOM 760 N N . VAL A 1 94 ? 7.644 5.329 -7.779 1.00 83.88 94 VAL A N 1
ATOM 761 C CA . VAL A 1 94 ? 7.950 5.294 -9.212 1.00 83.88 94 VAL A CA 1
ATOM 762 C C . VAL A 1 94 ? 8.698 6.552 -9.651 1.00 83.88 94 VAL A C 1
ATOM 764 O O . VAL A 1 94 ? 9.646 6.460 -10.422 1.00 83.88 94 VAL A O 1
ATOM 767 N N . ARG A 1 95 ? 8.276 7.736 -9.189 1.00 84.38 95 ARG A N 1
ATOM 768 C CA . ARG A 1 95 ? 8.787 9.012 -9.709 1.00 84.38 95 ARG A CA 1
ATOM 769 C C . ARG A 1 95 ? 10.113 9.448 -9.095 1.00 84.38 95 ARG A C 1
ATOM 771 O O . ARG A 1 95 ? 10.910 10.077 -9.796 1.00 84.38 95 ARG A O 1
ATOM 778 N N . SER A 1 96 ? 10.300 9.172 -7.808 1.00 80.44 96 SER A N 1
ATOM 779 C CA . SER A 1 96 ? 11.396 9.712 -6.994 1.00 80.44 96 SER A CA 1
ATOM 780 C C . SER A 1 96 ? 12.297 8.619 -6.414 1.00 80.44 96 SER A C 1
ATOM 782 O O . SER A 1 96 ? 13.308 8.924 -5.789 1.00 80.44 96 SER A O 1
ATOM 784 N N . GLY A 1 97 ? 11.965 7.346 -6.644 1.00 76.25 97 GLY A N 1
ATOM 785 C CA . GLY A 1 97 ? 12.781 6.210 -6.238 1.00 76.25 97 GLY A CA 1
ATOM 786 C C . GLY A 1 97 ? 12.536 5.723 -4.801 1.00 76.25 97 GLY A C 1
ATOM 787 O O . GLY A 1 97 ? 11.594 6.152 -4.125 1.00 76.25 97 GLY A O 1
ATOM 788 N N . PRO A 1 98 ? 13.381 4.794 -4.313 1.00 74.25 98 PRO A N 1
ATOM 789 C CA . PRO A 1 98 ? 13.098 3.996 -3.117 1.00 74.25 98 PRO A CA 1
ATOM 790 C C . PRO A 1 98 ? 13.080 4.773 -1.798 1.00 74.25 98 PRO A C 1
ATOM 792 O O . PRO A 1 98 ? 12.437 4.326 -0.851 1.00 74.25 98 PRO A O 1
ATOM 795 N N . GLU A 1 99 ? 13.774 5.906 -1.700 1.00 79.06 99 GLU A N 1
ATOM 796 C CA . GLU A 1 99 ? 13.891 6.658 -0.441 1.00 79.06 99 GLU A CA 1
ATOM 797 C C . GLU A 1 99 ? 12.589 7.379 -0.074 1.00 79.06 99 GLU A C 1
ATOM 799 O O . GLU A 1 99 ? 12.151 7.367 1.078 1.00 79.06 99 GLU A O 1
ATOM 804 N N . PHE A 1 100 ? 11.884 7.905 -1.076 1.00 77.88 100 PHE A N 1
ATOM 805 C CA . PHE A 1 100 ? 10.648 8.663 -0.878 1.00 77.88 100 PHE A CA 1
ATOM 806 C C . PHE A 1 100 ? 9.427 7.788 -0.574 1.00 77.88 100 PHE A C 1
ATOM 808 O O . PHE A 1 100 ? 8.349 8.299 -0.261 1.00 77.88 100 PHE A O 1
ATOM 815 N N . ARG A 1 101 ? 9.589 6.459 -0.582 1.00 76.19 101 ARG A N 1
ATOM 816 C CA . ARG A 1 101 ? 8.531 5.512 -0.202 1.00 76.19 101 ARG A CA 1
ATOM 817 C C . ARG A 1 101 ? 8.066 5.693 1.242 1.00 76.19 101 ARG A C 1
ATOM 819 O O . ARG A 1 101 ? 6.915 5.402 1.560 1.00 76.19 101 ARG A O 1
ATOM 826 N N . ALA A 1 102 ? 8.968 6.113 2.132 1.00 81.00 102 ALA A N 1
ATOM 827 C CA . ALA A 1 102 ? 8.691 6.191 3.563 1.00 81.00 102 ALA A CA 1
ATOM 828 C C . ALA A 1 102 ? 7.686 7.302 3.891 1.00 81.00 102 ALA A C 1
ATOM 830 O O . ALA A 1 102 ? 6.911 7.156 4.833 1.00 81.00 102 ALA A O 1
ATOM 831 N N . LEU A 1 103 ? 7.637 8.357 3.072 1.00 84.62 103 LEU A N 1
ATOM 832 C CA . LEU A 1 103 ? 6.774 9.516 3.290 1.00 84.62 103 LEU A CA 1
ATOM 833 C C . LEU A 1 103 ? 5.293 9.126 3.397 1.00 84.62 103 LEU A C 1
ATOM 835 O O . LEU A 1 103 ? 4.612 9.533 4.331 1.00 84.62 103 LEU A O 1
ATOM 839 N N . PHE A 1 104 ? 4.817 8.285 2.476 1.00 85.12 104 PHE A N 1
ATOM 840 C CA . PHE A 1 104 ? 3.441 7.779 2.485 1.00 85.12 104 PHE A CA 1
ATOM 841 C C . PHE A 1 104 ? 3.324 6.354 3.044 1.00 85.12 104 PHE A C 1
ATOM 843 O O . PHE A 1 104 ? 2.255 5.956 3.504 1.00 85.12 104 PHE A O 1
ATOM 850 N N . GLY A 1 105 ? 4.417 5.584 3.053 1.00 84.69 105 GLY A N 1
ATOM 851 C CA . GLY A 1 105 ? 4.435 4.223 3.590 1.00 84.69 105 GLY A CA 1
ATOM 852 C C . GLY A 1 105 ? 4.339 4.169 5.116 1.00 84.69 105 GLY A C 1
ATOM 853 O O . GLY A 1 105 ? 3.635 3.319 5.656 1.00 84.69 105 GLY A O 1
ATOM 854 N N . THR A 1 106 ? 5.006 5.084 5.820 1.00 85.06 106 THR A N 1
ATOM 855 C CA . THR A 1 106 ? 4.975 5.157 7.288 1.00 85.06 106 THR A CA 1
ATOM 856 C C . THR A 1 106 ? 3.583 5.487 7.834 1.00 85.06 106 THR A C 1
ATOM 858 O O . THR A 1 106 ? 3.082 4.688 8.628 1.00 85.06 106 THR A O 1
ATOM 861 N N . PRO A 1 107 ? 2.899 6.572 7.408 1.00 86.50 107 PRO A N 1
ATOM 862 C CA . PRO A 1 107 ? 1.548 6.855 7.890 1.00 86.50 107 PRO A CA 1
ATOM 863 C C . PRO A 1 107 ? 0.571 5.723 7.548 1.00 86.50 107 PRO A C 1
ATOM 865 O O . PRO A 1 107 ? -0.188 5.302 8.416 1.00 86.50 107 PRO A O 1
ATOM 868 N N . MET A 1 108 ? 0.652 5.140 6.343 1.00 87.44 108 MET A N 1
ATOM 869 C CA . MET A 1 108 ? -0.159 3.973 5.963 1.00 87.44 108 MET A CA 1
ATOM 870 C C . MET A 1 108 ? 0.004 2.803 6.946 1.00 87.44 108 MET A C 1
ATOM 872 O O . MET A 1 108 ? -0.985 2.188 7.349 1.00 87.44 108 MET A O 1
ATOM 876 N N . ASN A 1 109 ? 1.238 2.501 7.359 1.00 86.88 109 ASN A N 1
ATOM 877 C CA . ASN A 1 109 ? 1.509 1.439 8.327 1.00 86.88 109 ASN A CA 1
ATOM 878 C C . ASN A 1 109 ? 0.986 1.775 9.729 1.00 86.88 109 ASN A C 1
ATOM 880 O O . ASN A 1 109 ? 0.463 0.885 10.396 1.00 86.88 109 ASN A O 1
ATOM 884 N N . ILE A 1 110 ? 1.080 3.035 10.162 1.00 89.00 110 ILE A N 1
ATOM 885 C CA . ILE A 1 110 ? 0.540 3.480 11.455 1.00 89.00 110 ILE A CA 1
ATOM 886 C C . ILE A 1 110 ? -0.977 3.281 11.489 1.00 89.00 110 ILE A C 1
ATOM 888 O O . ILE A 1 110 ? -1.480 2.623 12.396 1.00 89.00 110 ILE A O 1
ATOM 892 N N . PHE A 1 111 ? -1.705 3.756 10.474 1.00 88.19 111 PHE A N 1
ATOM 893 C CA . PHE A 1 111 ? -3.160 3.571 10.402 1.00 88.19 111 PHE A CA 1
ATOM 894 C C . PHE A 1 111 ? -3.557 2.094 10.371 1.00 88.19 111 PHE A C 1
ATOM 896 O O . PHE A 1 111 ? -4.500 1.688 11.048 1.00 88.19 111 PHE A O 1
ATOM 903 N N . ARG A 1 112 ? -2.795 1.261 9.654 1.00 86.62 112 ARG A N 1
ATOM 904 C CA . ARG A 1 112 ? -3.004 -0.191 9.648 1.00 86.62 112 ARG A CA 1
ATOM 905 C C . ARG A 1 112 ? -2.832 -0.810 11.038 1.00 86.62 112 ARG A C 1
ATOM 907 O O . ARG A 1 112 ? -3.645 -1.642 11.430 1.00 86.62 112 ARG A O 1
ATOM 914 N N . MET A 1 113 ? -1.791 -0.418 11.772 1.00 88.00 113 MET A N 1
ATOM 915 C CA . MET A 1 113 ? -1.547 -0.906 13.134 1.00 88.00 113 MET A CA 1
ATOM 916 C C . MET A 1 113 ? -2.636 -0.443 14.101 1.00 88.00 113 MET A C 1
ATOM 918 O O . MET A 1 113 ? -3.089 -1.240 14.916 1.00 88.00 113 MET A O 1
ATOM 922 N N . LEU A 1 114 ? -3.108 0.799 13.978 1.00 89.44 114 LEU A N 1
ATOM 923 C CA . LEU A 1 114 ? -4.208 1.311 14.795 1.00 89.44 114 LEU A CA 1
ATOM 924 C C . LEU A 1 114 ? -5.501 0.519 14.578 1.00 89.44 114 LEU A C 1
ATOM 926 O O . LEU A 1 114 ? -6.148 0.155 15.556 1.00 89.44 114 LEU A O 1
ATOM 930 N N . MET A 1 115 ? -5.846 0.185 13.328 1.00 86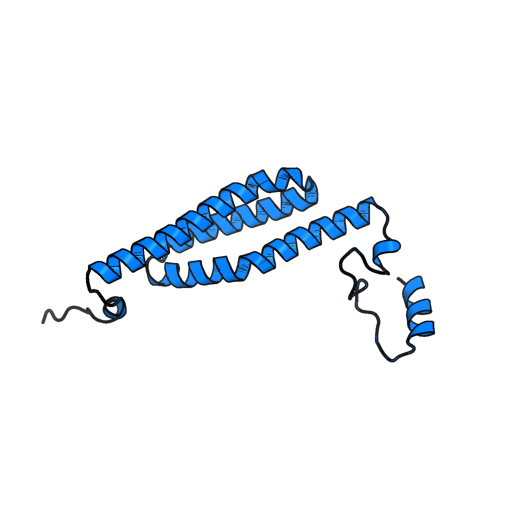.94 115 MET A N 1
ATOM 931 C CA . MET A 1 115 ? -7.001 -0.679 13.057 1.00 86.94 115 MET A CA 1
ATOM 932 C C . MET A 1 115 ? -6.827 -2.080 13.651 1.00 86.94 115 MET A C 1
ATOM 934 O O . MET A 1 115 ? -7.767 -2.618 14.227 1.00 86.94 115 MET A O 1
ATOM 938 N N . LEU A 1 116 ? -5.632 -2.669 13.544 1.00 88.62 116 LEU A N 1
ATOM 939 C CA . LEU A 1 116 ? -5.364 -4.000 14.094 1.00 88.62 116 LEU A CA 1
ATOM 940 C C . LEU A 1 116 ? -5.478 -4.015 15.624 1.00 88.62 116 LEU A C 1
ATOM 942 O O . LEU A 1 116 ? -6.127 -4.895 16.184 1.00 88.62 116 LEU A O 1
ATOM 946 N N . VAL A 1 117 ? -4.876 -3.034 16.300 1.00 89.50 117 VAL A N 1
ATOM 947 C CA . VAL A 1 117 ? -4.967 -2.898 17.760 1.00 89.50 117 VAL A CA 1
ATOM 948 C C . VAL A 1 117 ? -6.412 -2.636 18.179 1.00 89.50 117 VAL A C 1
ATOM 950 O O . VAL A 1 117 ? -6.890 -3.278 19.109 1.00 89.50 117 VAL A O 1
ATOM 953 N N . GLY A 1 118 ? -7.129 -1.764 17.464 1.00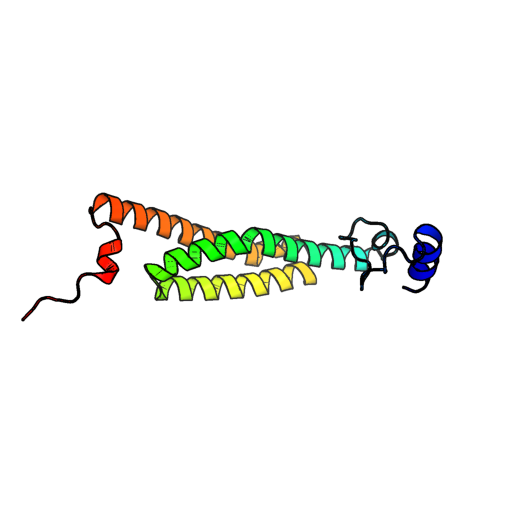 86.25 118 GLY A N 1
ATOM 954 C CA . GLY A 1 118 ? -8.550 -1.507 17.698 1.00 86.25 118 GLY A CA 1
ATOM 955 C C . GLY A 1 118 ? -9.396 -2.779 17.610 1.00 86.25 118 GLY A C 1
ATOM 956 O O . GLY A 1 118 ? -10.190 -3.043 18.509 1.00 86.25 118 GLY A O 1
ATOM 957 N N . MET A 1 119 ? -9.159 -3.615 16.594 1.00 85.81 119 MET A N 1
ATOM 958 C CA . MET A 1 119 ? -9.831 -4.908 16.437 1.00 85.81 119 MET A CA 1
ATOM 959 C C . MET A 1 119 ? -9.569 -5.838 17.629 1.00 85.81 119 MET A C 1
ATOM 961 O O . MET A 1 119 ? -10.502 -6.421 18.175 1.00 85.81 119 MET A O 1
ATOM 965 N N . VAL A 1 120 ? -8.308 -5.970 18.054 1.00 87.81 120 VAL A N 1
ATOM 966 C CA . VAL A 1 120 ? -7.927 -6.846 19.175 1.00 87.81 120 VAL A CA 1
ATOM 967 C C . VAL A 1 120 ? -8.532 -6.362 20.492 1.00 87.81 120 VAL A C 1
ATOM 969 O O . VAL A 1 120 ? -9.064 -7.166 21.255 1.00 87.81 120 VAL A O 1
ATOM 972 N N . VAL A 1 121 ? -8.490 -5.053 20.749 1.00 87.75 121 VAL A N 1
ATOM 973 C CA . VAL A 1 121 ? -9.079 -4.454 21.952 1.00 87.75 121 VAL A CA 1
ATOM 974 C C . VAL A 1 121 ? -10.592 -4.657 21.970 1.00 87.75 121 VAL A C 1
ATOM 976 O O . VAL A 1 121 ? -11.128 -5.049 23.002 1.00 87.75 121 VAL A O 1
ATOM 979 N N . GLN A 1 122 ? -11.278 -4.453 20.843 1.00 83.50 122 GLN A N 1
ATOM 980 C CA . GLN A 1 122 ? -12.724 -4.655 20.758 1.00 83.50 122 GLN A CA 1
ATOM 981 C C . GLN A 1 122 ? -13.110 -6.113 21.039 1.00 83.50 122 GLN A C 1
ATOM 983 O O . GLN A 1 122 ? -13.978 -6.366 21.870 1.00 83.50 122 GLN A O 1
ATOM 988 N N . LEU A 1 123 ? -12.403 -7.072 20.433 1.00 85.69 123 LEU A N 1
ATOM 989 C CA . LEU A 1 123 ? -12.612 -8.499 20.696 1.00 85.69 123 LEU A CA 1
ATOM 990 C C . LEU A 1 123 ? -12.370 -8.859 22.171 1.00 85.69 123 LEU A C 1
ATOM 992 O O . LEU A 1 123 ? -13.131 -9.635 22.746 1.00 85.69 123 LEU A O 1
ATOM 996 N N . ALA A 1 124 ? -11.346 -8.280 22.804 1.00 86.88 124 ALA A N 1
ATOM 997 C CA . ALA A 1 124 ? -11.072 -8.493 24.224 1.00 86.88 124 ALA A CA 1
ATOM 998 C C . ALA A 1 124 ? -12.176 -7.909 25.123 1.00 86.88 124 ALA A C 1
ATOM 1000 O O . ALA A 1 124 ? -12.595 -8.552 26.085 1.00 86.88 124 ALA A O 1
ATOM 1001 N N . VAL A 1 125 ? -12.676 -6.712 24.804 1.00 85.50 125 VAL A N 1
ATOM 1002 C CA . VAL A 1 125 ? -13.787 -6.077 25.529 1.00 85.50 125 VAL A CA 1
ATOM 1003 C C . VAL A 1 125 ? -15.064 -6.907 25.411 1.00 85.50 125 VAL A C 1
ATOM 1005 O O . VAL A 1 125 ? -15.742 -7.113 26.418 1.00 85.50 125 VAL A O 1
ATOM 1008 N N . ASP A 1 126 ? -15.378 -7.411 24.219 1.00 83.25 126 ASP A N 1
ATOM 1009 C CA . ASP A 1 126 ? -16.561 -8.246 23.990 1.00 83.25 126 ASP A CA 1
ATOM 1010 C C . ASP A 1 126 ? -16.463 -9.583 24.738 1.00 83.25 126 ASP A C 1
ATOM 1012 O O . ASP A 1 126 ? -17.431 -10.007 25.375 1.00 83.25 126 ASP A O 1
ATOM 1016 N N . PHE A 1 127 ? -15.268 -10.184 24.770 1.00 84.19 127 PHE A N 1
ATOM 1017 C CA . PHE A 1 127 ? -14.987 -11.382 25.561 1.00 84.19 127 PHE A CA 1
ATOM 1018 C C . PHE A 1 127 ? -15.194 -11.149 27.067 1.00 84.19 127 PHE A C 1
ATOM 1020 O O . PHE A 1 127 ? -15.888 -11.926 27.719 1.00 84.19 127 PHE A O 1
ATOM 1027 N N . ILE A 1 128 ? -14.654 -10.055 27.621 1.00 88.19 128 ILE A N 1
ATOM 1028 C CA . ILE A 1 128 ? -14.805 -9.710 29.048 1.00 88.19 128 ILE A CA 1
ATOM 1029 C C . ILE A 1 128 ? -16.269 -9.428 29.403 1.00 88.19 128 ILE A C 1
ATOM 1031 O O . ILE A 1 128 ? -16.731 -9.799 30.480 1.00 88.19 128 ILE A O 1
ATOM 1035 N N . ARG A 1 129 ? -17.017 -8.773 28.509 1.00 83.88 129 ARG A N 1
ATOM 1036 C CA . ARG A 1 129 ? -18.429 -8.430 28.734 1.00 83.88 129 ARG A CA 1
ATOM 1037 C C . ARG A 1 129 ? -19.375 -9.627 28.622 1.00 83.88 129 ARG A C 1
ATOM 1039 O O . ARG A 1 129 ? -20.569 -9.446 28.842 1.00 83.88 129 ARG A O 1
ATOM 1046 N N . GLY A 1 130 ? -18.889 -10.811 28.237 1.00 74.31 130 GLY A N 1
ATOM 1047 C CA . GLY A 1 130 ? -19.727 -11.992 28.000 1.00 74.31 130 GLY A CA 1
ATOM 1048 C C . GLY A 1 130 ? -20.749 -11.801 26.872 1.00 74.31 130 GLY A C 1
ATOM 1049 O O . GLY A 1 130 ? -21.620 -12.647 26.671 1.00 74.31 130 GLY A O 1
ATOM 1050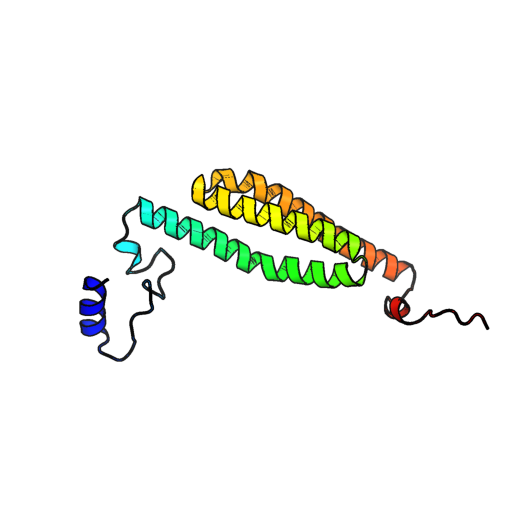 N N . LYS A 1 131 ? -20.652 -10.697 26.118 1.00 61.53 131 LYS A N 1
ATOM 1051 C CA . LYS A 1 131 ? -21.466 -10.449 24.936 1.00 61.53 131 LYS A CA 1
ATOM 1052 C C . LYS A 1 131 ? -20.817 -11.207 23.794 1.00 61.53 131 LYS A C 1
ATOM 1054 O O . LYS A 1 131 ? -19.981 -10.675 23.072 1.00 61.53 131 LYS A O 1
ATOM 1059 N N . SER A 1 132 ? -21.213 -12.466 23.637 1.00 54.03 132 SER A N 1
ATOM 1060 C CA . SER A 1 132 ? -21.036 -13.190 22.381 1.00 54.03 132 SER A CA 1
ATOM 1061 C C . SER A 1 132 ? -21.522 -12.260 21.266 1.00 54.03 132 SER A C 1
ATOM 1063 O O . SER A 1 132 ? -22.705 -11.920 21.237 1.00 54.03 132 SER A O 1
ATOM 1065 N N . SER A 1 133 ? -20.631 -11.791 20.389 1.00 51.25 133 SER A N 1
ATOM 1066 C CA . SER A 1 133 ? -20.918 -10.716 19.421 1.00 51.25 133 SER A CA 1
ATOM 1067 C C . SER A 1 133 ? -22.016 -11.042 18.390 1.00 51.25 133 SER A C 1
ATOM 1069 O O . SER A 1 133 ? -22.367 -10.210 17.561 1.00 51.25 133 SER A O 1
ATOM 1071 N N . LEU A 1 134 ? -22.639 -12.218 18.498 1.00 49.16 134 LEU A N 1
ATOM 1072 C CA . LEU A 1 134 ? -23.892 -12.604 17.848 1.00 49.16 134 LEU A CA 1
ATOM 1073 C C . LEU A 1 134 ? -25.130 -11.836 18.349 1.00 49.16 134 LEU A C 1
ATOM 1075 O O . LEU A 1 134 ? -26.136 -11.812 17.646 1.00 49.16 134 LEU A O 1
ATOM 1079 N N . ALA A 1 135 ? -25.070 -11.152 19.498 1.00 50.53 135 ALA A N 1
ATOM 1080 C CA . ALA A 1 135 ? -26.178 -10.312 19.974 1.00 50.53 135 ALA A CA 1
ATOM 1081 C C . ALA A 1 135 ? -26.431 -9.063 19.097 1.00 50.53 135 ALA A C 1
ATOM 1083 O O . ALA A 1 135 ? -27.490 -8.449 19.197 1.00 50.53 135 ALA A O 1
ATOM 1084 N N . ILE A 1 136 ? -25.502 -8.709 18.195 1.00 51.78 136 ILE A N 1
ATOM 1085 C CA . ILE A 1 136 ? -25.630 -7.551 17.288 1.00 51.78 136 ILE A CA 1
ATOM 1086 C C . ILE A 1 136 ? -26.787 -7.729 16.279 1.00 51.78 136 ILE A C 1
ATOM 1088 O O . ILE A 1 136 ? -27.322 -6.741 15.785 1.00 51.78 136 ILE A O 1
ATOM 1092 N N . PHE A 1 137 ? -27.239 -8.963 16.027 1.00 53.31 137 PHE A N 1
ATOM 1093 C CA . PHE A 1 137 ? -28.401 -9.248 15.172 1.00 53.31 137 PHE A CA 1
ATOM 1094 C C . PHE A 1 137 ? -29.697 -9.557 15.948 1.00 53.31 137 PHE A C 1
ATOM 1096 O O . PHE A 1 137 ? -30.707 -9.853 15.315 1.00 53.31 137 PHE A O 1
ATOM 1103 N N . GLY A 1 138 ? -29.685 -9.523 17.290 1.00 45.28 138 GLY A N 1
ATOM 1104 C CA . GLY A 1 138 ? -30.725 -10.162 18.112 1.00 45.28 138 GLY A CA 1
ATOM 1105 C C . GLY A 1 138 ? -31.582 -9.269 19.011 1.00 45.28 138 GLY A C 1
ATOM 1106 O O . GLY A 1 138 ? -32.681 -9.680 19.354 1.00 45.28 138 GLY A O 1
ATOM 1107 N N . GLU A 1 139 ? -31.160 -8.060 19.384 1.00 45.47 139 GLU A N 1
ATOM 1108 C CA . GLU A 1 139 ? -31.997 -7.177 20.220 1.00 45.47 139 GLU A CA 1
ATOM 1109 C C . GLU A 1 139 ? -32.750 -6.149 19.359 1.00 45.47 139 GLU A C 1
ATOM 1111 O O . GLU A 1 139 ? -32.570 -4.936 19.478 1.00 45.47 139 GLU A O 1
ATOM 1116 N N . GLN A 1 140 ? -33.632 -6.629 18.472 1.00 45.88 140 GLN A N 1
ATOM 1117 C CA . GLN A 1 140 ? -34.821 -5.835 18.170 1.00 45.88 140 GLN A CA 1
ATOM 1118 C C . GLN A 1 140 ? -35.711 -5.891 19.410 1.00 45.88 140 GLN A C 1
ATOM 1120 O O . GLN A 1 140 ? -36.293 -6.925 19.707 1.00 45.88 140 GLN A O 1
ATOM 1125 N N . LYS A 1 141 ? -35.740 -4.768 20.133 1.00 45.16 141 LYS A N 1
ATOM 1126 C CA . LYS A 1 141 ? -36.680 -4.407 21.200 1.00 45.16 141 LYS A CA 1
ATOM 1127 C C . LYS A 1 141 ? -37.969 -5.242 21.199 1.00 45.16 141 LYS A C 1
ATOM 1129 O O . LYS A 1 141 ? -38.873 -4.971 20.410 1.00 45.16 141 LYS A O 1
ATOM 1134 N N . GLU A 1 142 ? -38.078 -6.175 22.137 1.00 43.50 142 GLU A N 1
ATOM 1135 C CA . GLU A 1 142 ? -39.376 -6.595 22.666 1.00 43.50 142 GLU A CA 1
ATOM 1136 C C . GLU A 1 142 ? -39.829 -5.535 23.680 1.00 43.50 142 GLU A C 1
ATOM 1138 O O . GLU A 1 142 ? -39.680 -5.703 24.883 1.00 43.50 142 GLU A O 1
ATOM 1143 N N . ASP A 1 143 ? -40.323 -4.405 23.172 1.00 46.72 143 ASP A N 1
ATOM 1144 C CA . ASP A 1 143 ? -41.145 -3.464 23.937 1.00 46.72 143 ASP A CA 1
ATOM 1145 C C . ASP A 1 143 ? -42.517 -3.394 23.240 1.00 46.72 143 ASP A C 1
ATOM 1147 O O . ASP A 1 143 ? -42.770 -2.495 22.432 1.00 46.72 143 ASP A O 1
ATOM 1151 N N . LEU A 1 144 ? -43.370 -4.388 23.511 1.00 41.34 144 LEU A N 1
ATOM 1152 C CA . LEU A 1 144 ? -44.822 -4.368 23.287 1.00 41.34 144 LEU A CA 1
ATOM 1153 C C . LEU A 1 144 ? -45.530 -4.985 24.495 1.00 41.34 144 LEU A C 1
ATOM 1155 O O . LEU A 1 144 ? -45.144 -6.109 24.884 1.00 41.34 144 LEU A O 1
#

Foldseek 3Di:
DVVVVVVCCVPPNVVDDQDPPRPPDQLPDPVNVPDDPVVSQLSNLLSVLVVVCVVCVVLLVVLLVLCCVVPVVVSVVLVVLLVVLSVVLNCCCNPVHDPSNCVSVVVSVVSSVVSVVVSVVVVVVCVVVVPPVVCVPPPPDPPD

pLDDT: mean 81.55, std 12.57, range [41.34, 94.0]

Sequence (144 aa):
MEQFQAEHKATIGDKYKIGKGGYPDNGSGYYAQKLTYAKWLDFNNWQRVQMNHVETLPLVGMIMLIMGLYWPVLTLCFGIVIFICRAGYTFMYVRSGPEFRALFGTPMNIFRMLMLVGMVVQLAVDFIRGKSSLAIFGEQKEDL

Organism: NCBI:txid197538